Protein AF-A0A2P2IDA5-F1 (afdb_monomer)

Nearest PDB structures (foldseek):
  2gcb-assembly1_A  TM=9.219E-01  e=1.042E-05  Lacticaseibacillus casei
  1fgs-assembly1_A  TM=9.564E-01  e=2.576E-05  Lacticaseibacillus casei
  2gca-assembly1_A  TM=9.283E-01  e=2.122E-05  Lacticaseibacillus casei
  2gc6-assembly1_A  TM=9.170E-01  e=2.415E-05  Lacticaseibacillus casei
  1jbw-assembly1_A  TM=8.707E-01  e=1.989E-05  Lacticaseibacillus casei

Sequence (107 aa):
MDINKTLEELYSLKSMGIKLGLDNIKEILKLMGNPQDSYKILHIAGTNGKGSTASIIEASIIEAGYKVGKYTSPHIERFNERIVINNKEISNESISYYYKKIRSLIR

Structure (mmCIF, N/CA/C/O backbone):
data_AF-A0A2P2IDA5-F1
#
_entry.id   AF-A0A2P2IDA5-F1
#
loop_
_atom_site.group_PDB
_atom_site.id
_atom_site.type_symbol
_atom_site.label_atom_id
_atom_site.label_alt_id
_atom_site.label_comp_id
_atom_site.label_asym_id
_atom_site.label_entity_id
_atom_site.label_seq_id
_atom_site.pdbx_PDB_ins_code
_atom_site.Cartn_x
_atom_site.Cartn_y
_atom_site.Cartn_z
_atom_site.occupancy
_atom_site.B_iso_or_equiv
_atom_site.auth_seq_id
_atom_site.auth_comp_id
_atom_site.auth_asym_id
_atom_site.auth_atom_id
_atom_site.pdbx_PDB_model_num
ATOM 1 N N . MET A 1 1 ? 12.783 -11.964 9.765 1.00 61.91 1 MET A N 1
ATOM 2 C CA . MET A 1 1 ? 13.130 -11.838 8.331 1.00 61.91 1 MET A CA 1
ATOM 3 C C . MET A 1 1 ? 13.599 -10.410 8.117 1.00 61.91 1 MET A C 1
ATOM 5 O O . MET A 1 1 ? 12.984 -9.527 8.696 1.00 61.91 1 MET A O 1
ATOM 9 N N . ASP A 1 2 ? 14.698 -10.188 7.398 1.00 85.94 2 ASP A N 1
ATOM 10 C CA . ASP A 1 2 ? 15.291 -8.849 7.308 1.00 85.94 2 ASP A CA 1
ATOM 11 C C . ASP A 1 2 ? 14.508 -7.951 6.335 1.00 85.94 2 ASP A C 1
ATOM 13 O O . ASP A 1 2 ? 14.495 -8.172 5.117 1.00 85.94 2 ASP A O 1
ATOM 17 N N . ILE A 1 3 ? 13.819 -6.954 6.895 1.00 93.38 3 ILE A N 1
ATOM 18 C CA . ILE A 1 3 ? 13.076 -5.948 6.135 1.00 93.38 3 ILE A CA 1
ATOM 19 C C . ILE A 1 3 ? 14.014 -5.077 5.299 1.00 93.38 3 ILE A C 1
ATOM 21 O O . ILE A 1 3 ? 13.641 -4.702 4.192 1.00 93.38 3 ILE A O 1
ATOM 25 N N . ASN A 1 4 ? 15.238 -4.815 5.765 1.00 94.56 4 ASN A N 1
ATOM 26 C CA . ASN A 1 4 ? 16.172 -3.935 5.067 1.00 94.56 4 ASN A CA 1
ATOM 27 C C . ASN A 1 4 ? 16.573 -4.539 3.724 1.00 94.56 4 ASN A C 1
ATOM 29 O O . ASN A 1 4 ? 16.429 -3.877 2.702 1.00 94.56 4 ASN A O 1
ATOM 33 N N . LYS A 1 5 ? 16.935 -5.829 3.705 1.00 94.50 5 LYS A N 1
ATOM 34 C CA . LYS A 1 5 ? 17.213 -6.560 2.460 1.00 94.50 5 LYS A CA 1
ATOM 35 C C . LYS A 1 5 ? 16.019 -6.543 1.498 1.00 94.50 5 LYS A C 1
ATOM 37 O O . LYS A 1 5 ? 16.180 -6.341 0.300 1.00 94.50 5 LYS A O 1
ATOM 42 N N . THR A 1 6 ? 14.808 -6.736 2.025 1.00 95.62 6 THR A N 1
ATOM 43 C CA . THR A 1 6 ? 13.577 -6.698 1.216 1.00 95.62 6 THR A CA 1
ATOM 44 C C . THR A 1 6 ? 13.370 -5.322 0.576 1.00 95.62 6 THR A C 1
ATOM 46 O O . THR A 1 6 ? 13.042 -5.228 -0.606 1.00 95.62 6 THR A O 1
ATOM 49 N N . LEU A 1 7 ? 13.551 -4.251 1.351 1.00 95.62 7 LEU A N 1
ATOM 50 C CA . LEU A 1 7 ? 13.383 -2.882 0.873 1.00 95.62 7 LEU A CA 1
ATOM 51 C C . LEU A 1 7 ? 14.491 -2.477 -0.105 1.00 95.62 7 LEU A C 1
ATOM 53 O O . LEU A 1 7 ? 14.192 -1.816 -1.095 1.00 95.62 7 LEU A O 1
ATOM 57 N N . GLU A 1 8 ? 15.733 -2.902 0.123 1.00 94.75 8 GLU A N 1
ATOM 58 C CA . GLU A 1 8 ? 16.857 -2.677 -0.790 1.00 94.75 8 GLU A CA 1
ATOM 59 C C . GLU A 1 8 ? 16.575 -3.271 -2.177 1.00 94.75 8 GLU A C 1
ATOM 61 O O . GLU A 1 8 ? 16.633 -2.559 -3.185 1.00 94.75 8 GLU A O 1
ATOM 66 N N . GLU A 1 9 ? 16.166 -4.543 -2.234 1.00 92.75 9 GLU A N 1
ATOM 67 C CA . GLU A 1 9 ? 15.776 -5.184 -3.491 1.00 92.75 9 GLU A CA 1
ATOM 68 C C . GLU A 1 9 ? 14.587 -4.463 -4.145 1.00 92.75 9 GLU A C 1
ATOM 70 O O . GLU A 1 9 ? 14.644 -4.141 -5.333 1.00 92.75 9 GLU A O 1
ATOM 75 N N . LEU A 1 10 ? 13.531 -4.151 -3.382 1.00 92.12 10 LEU A N 1
ATOM 76 C CA . LEU A 1 10 ? 12.353 -3.441 -3.893 1.00 92.12 10 LEU A CA 1
ATOM 77 C C . LEU A 1 10 ? 12.726 -2.086 -4.511 1.00 92.12 10 LEU A C 1
ATOM 79 O O . LEU A 1 10 ? 12.236 -1.742 -5.588 1.00 92.12 10 LEU A O 1
ATOM 83 N N . TYR A 1 11 ? 13.584 -1.311 -3.847 1.00 92.00 11 TYR A N 1
ATOM 84 C CA . TYR A 1 11 ? 14.004 0.000 -4.334 1.00 92.00 11 TYR A CA 1
ATOM 85 C C . TYR A 1 11 ? 14.928 -0.090 -5.550 1.00 92.00 11 TYR A C 1
ATOM 87 O O . TYR A 1 11 ? 14.840 0.775 -6.427 1.00 92.00 11 TYR A O 1
ATOM 95 N N . SER A 1 12 ? 15.732 -1.152 -5.670 1.00 90.88 12 SER A N 1
ATOM 96 C CA . SER A 1 12 ? 16.580 -1.381 -6.847 1.00 90.88 12 SER A CA 1
ATOM 97 C C . SER A 1 12 ? 15.774 -1.496 -8.152 1.00 90.88 12 SER A C 1
ATOM 99 O O . SER A 1 12 ? 16.236 -1.047 -9.204 1.00 90.88 12 SER A O 1
ATOM 101 N N . LEU A 1 13 ? 14.524 -1.982 -8.089 1.00 86.75 13 LEU A N 1
ATOM 102 C CA . LEU A 1 13 ? 13.641 -2.144 -9.256 1.00 86.75 13 LEU A CA 1
ATOM 103 C C . LEU A 1 13 ? 13.255 -0.813 -9.917 1.00 86.75 13 LEU A C 1
ATOM 105 O O . LEU A 1 13 ? 12.898 -0.786 -11.094 1.00 86.75 13 LEU A O 1
ATOM 109 N N . LYS A 1 14 ? 13.348 0.310 -9.192 1.00 78.62 14 LYS A N 1
ATOM 110 C CA . LYS A 1 14 ? 13.042 1.647 -9.728 1.00 78.62 14 LYS A CA 1
ATOM 111 C C . LYS A 1 14 ? 14.040 2.093 -10.809 1.00 78.62 14 LYS A C 1
ATOM 113 O O . LYS A 1 14 ? 13.724 2.979 -11.599 1.00 78.62 14 LYS A O 1
ATOM 118 N N . SER A 1 15 ? 15.227 1.486 -10.859 1.00 64.69 15 SER A N 1
ATOM 119 C CA . SER A 1 15 ? 16.309 1.861 -11.782 1.00 64.69 15 SER A CA 1
ATOM 120 C C . SER A 1 15 ? 16.034 1.537 -13.260 1.00 64.69 15 SER A C 1
ATOM 122 O O . SER A 1 15 ? 16.714 2.073 -14.129 1.00 64.69 15 SER A O 1
ATOM 124 N N . MET A 1 16 ? 15.011 0.732 -13.573 1.00 66.06 16 MET A N 1
ATOM 125 C CA . MET A 1 16 ? 14.726 0.253 -14.938 1.00 66.06 16 MET A CA 1
ATOM 126 C C . MET A 1 16 ? 13.961 1.250 -15.840 1.00 66.06 16 MET A C 1
ATOM 128 O O . MET A 1 16 ? 13.590 0.903 -16.960 1.00 66.06 16 MET A O 1
ATOM 132 N N . GLY A 1 17 ? 13.734 2.488 -15.384 1.00 69.00 17 GLY A N 1
ATOM 133 C CA . GLY A 1 17 ? 13.000 3.519 -16.131 1.00 69.00 17 GLY A CA 1
ATOM 134 C C . GLY A 1 17 ? 11.470 3.383 -16.057 1.00 69.00 17 GLY A C 1
ATOM 135 O O . GLY A 1 17 ? 10.927 2.376 -15.602 1.00 69.00 17 GLY A O 1
ATOM 136 N N . ILE A 1 18 ? 10.745 4.431 -16.471 1.00 73.31 18 ILE A N 1
ATOM 137 C CA . ILE A 1 18 ? 9.272 4.443 -16.450 1.00 73.31 18 ILE A CA 1
ATOM 138 C C . ILE A 1 18 ? 8.748 3.798 -17.735 1.00 73.31 18 ILE A C 1
ATOM 140 O O . ILE A 1 18 ? 8.750 4.418 -18.797 1.00 73.31 18 ILE A O 1
ATOM 144 N N . LYS A 1 19 ? 8.242 2.567 -17.630 1.00 78.44 19 LYS A N 1
ATOM 145 C CA . LYS A 1 19 ? 7.401 1.968 -18.672 1.00 78.44 19 LYS A CA 1
ATOM 146 C C . LYS A 1 19 ? 5.981 2.514 -18.521 1.00 78.44 19 LYS A C 1
ATOM 148 O O . LYS A 1 19 ? 5.329 2.268 -17.509 1.00 78.44 19 LYS A O 1
ATOM 153 N N . LEU A 1 20 ? 5.515 3.270 -19.513 1.00 85.44 20 LEU A N 1
ATOM 154 C CA . LEU A 1 20 ? 4.134 3.751 -19.556 1.00 85.44 20 LEU A CA 1
ATOM 155 C C . LEU A 1 20 ? 3.161 2.583 -19.783 1.00 85.44 20 LEU A C 1
ATOM 157 O O . LEU A 1 20 ? 3.507 1.591 -20.421 1.00 85.44 20 LEU A O 1
ATOM 161 N N . GLY A 1 21 ? 1.934 2.728 -19.279 1.00 90.75 21 GLY A N 1
ATOM 162 C CA . GLY A 1 21 ? 0.879 1.719 -19.389 1.00 90.75 21 GLY A CA 1
ATOM 163 C C . GLY A 1 21 ? 0.607 0.971 -18.082 1.00 90.75 21 GLY A C 1
ATOM 164 O O . GLY A 1 21 ? 1.269 1.173 -17.067 1.00 90.75 21 GLY A O 1
ATOM 165 N N . LEU A 1 22 ? -0.420 0.119 -18.106 1.00 94.44 22 LEU A N 1
ATOM 166 C CA . LEU A 1 22 ? -0.897 -0.634 -16.937 1.00 94.44 22 LEU A CA 1
ATOM 167 C C . LEU A 1 22 ? -0.728 -2.151 -17.095 1.00 94.44 22 LEU A C 1
ATOM 169 O O . LEU A 1 22 ? -1.200 -2.905 -16.250 1.00 94.44 22 LEU A O 1
ATOM 173 N N . ASP A 1 23 ? -0.077 -2.615 -18.161 1.00 92.69 23 ASP A N 1
ATOM 174 C CA . ASP A 1 23 ? -0.051 -4.040 -18.512 1.00 92.69 23 ASP A CA 1
ATOM 175 C C . ASP A 1 23 ? 0.655 -4.880 -17.446 1.00 92.69 23 ASP A C 1
ATOM 177 O O . ASP A 1 23 ? 0.096 -5.868 -16.977 1.00 92.69 23 ASP A O 1
ATOM 181 N N . ASN A 1 24 ? 1.816 -4.416 -16.967 1.00 90.00 24 ASN A N 1
ATOM 182 C CA . ASN A 1 24 ? 2.578 -5.108 -15.926 1.00 90.00 24 ASN A CA 1
ATOM 183 C C . ASN A 1 24 ? 1.746 -5.295 -14.642 1.00 90.00 24 ASN A C 1
ATOM 185 O O . ASN A 1 24 ? 1.714 -6.381 -14.070 1.00 90.00 24 ASN A O 1
ATOM 189 N N . ILE A 1 25 ? 1.054 -4.243 -14.178 1.00 92.81 25 ILE A N 1
ATOM 190 C CA . ILE A 1 25 ? 0.255 -4.344 -12.949 1.00 92.81 25 ILE A CA 1
ATOM 191 C C . ILE A 1 25 ? -1.007 -5.185 -13.171 1.00 92.81 25 ILE A C 1
ATOM 193 O O . ILE A 1 25 ? -1.366 -5.966 -12.296 1.00 92.81 25 ILE A O 1
ATOM 197 N N . LYS A 1 26 ? -1.646 -5.099 -14.346 1.00 95.38 26 LYS A N 1
ATOM 198 C CA . LYS A 1 26 ? -2.799 -5.945 -14.694 1.00 95.38 26 LYS A CA 1
ATOM 199 C C . LYS A 1 26 ? -2.433 -7.429 -14.706 1.00 95.38 26 LYS A C 1
ATOM 201 O O . LYS A 1 26 ? -3.209 -8.242 -14.212 1.00 95.38 26 LYS A O 1
ATOM 206 N N . GLU A 1 27 ? -1.263 -7.782 -15.232 1.00 94.44 27 GLU A N 1
ATOM 207 C CA . GLU A 1 27 ? -0.773 -9.162 -15.238 1.00 94.44 27 GLU A CA 1
ATOM 208 C C . GLU A 1 27 ? -0.532 -9.682 -13.816 1.00 94.44 27 GLU A C 1
ATOM 210 O O . GLU A 1 27 ? -1.050 -10.738 -13.451 1.00 94.44 27 GLU A O 1
ATOM 215 N N . ILE A 1 28 ? 0.158 -8.902 -12.976 1.00 94.31 28 ILE A N 1
ATOM 216 C CA . ILE A 1 28 ? 0.401 -9.258 -11.570 1.00 94.31 28 ILE A CA 1
ATOM 217 C C . ILE A 1 28 ? -0.922 -9.440 -10.814 1.00 94.31 28 ILE A C 1
ATOM 219 O O . ILE A 1 28 ? -1.103 -10.442 -10.122 1.00 94.31 28 ILE A O 1
ATOM 223 N N . LEU A 1 29 ? -1.870 -8.509 -10.960 1.00 95.56 29 LEU A N 1
ATOM 224 C CA . LEU A 1 29 ? -3.172 -8.596 -10.291 1.00 95.56 29 LEU A CA 1
ATOM 225 C C . LEU A 1 29 ? -3.962 -9.826 -10.745 1.00 95.56 29 LEU A C 1
ATOM 227 O O . LEU A 1 29 ? -4.540 -10.515 -9.903 1.00 95.56 29 LEU A O 1
ATOM 231 N N . LYS A 1 30 ? -3.918 -10.166 -12.039 1.00 96.00 30 LYS A N 1
ATOM 232 C CA . LYS A 1 30 ? -4.544 -11.383 -12.570 1.00 96.00 30 LYS A CA 1
ATOM 233 C C . LYS A 1 30 ? -3.957 -12.645 -11.932 1.00 96.00 30 LYS A C 1
ATOM 235 O O . LYS A 1 30 ? -4.720 -13.517 -11.524 1.00 96.00 30 LYS A O 1
ATOM 240 N N . LEU A 1 31 ? -2.631 -12.728 -11.791 1.00 94.94 31 LEU A N 1
ATOM 241 C CA . LEU A 1 31 ? -1.958 -13.845 -11.106 1.00 94.94 31 LEU A CA 1
ATOM 242 C C . LEU A 1 31 ? -2.325 -13.934 -9.618 1.00 94.94 31 LEU A C 1
ATOM 244 O O . LEU A 1 31 ? -2.311 -15.016 -9.037 1.00 94.94 31 LEU A O 1
ATOM 248 N N . MET A 1 32 ? -2.688 -12.807 -9.00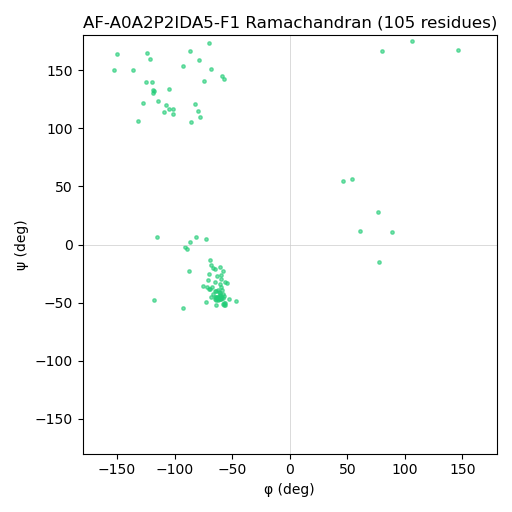3 1.00 94.31 32 MET A N 1
ATOM 249 C CA . MET A 1 32 ? -3.150 -12.737 -7.616 1.00 94.31 32 MET A CA 1
ATOM 250 C C . MET A 1 32 ? -4.658 -12.985 -7.448 1.00 94.31 32 MET A C 1
ATOM 252 O O . MET A 1 32 ? -5.153 -12.903 -6.324 1.00 94.31 32 MET A O 1
ATOM 256 N N . GLY A 1 33 ? -5.389 -13.284 -8.526 1.00 95.75 33 GLY A N 1
ATOM 257 C CA . GLY A 1 33 ? -6.837 -13.496 -8.476 1.00 95.75 33 GLY A CA 1
ATOM 258 C C . GLY A 1 33 ? -7.650 -12.205 -8.362 1.00 95.75 33 GLY A C 1
ATOM 259 O O . GLY A 1 33 ? -8.744 -12.229 -7.812 1.00 95.75 33 GLY A O 1
ATOM 260 N N . ASN A 1 34 ? -7.124 -11.087 -8.872 1.00 97.00 34 ASN A N 1
ATOM 261 C CA . ASN A 1 34 ? -7.777 -9.775 -8.904 1.00 97.00 34 ASN A CA 1
ATOM 262 C C . ASN A 1 34 ? -8.262 -9.273 -7.526 1.00 97.00 34 ASN A C 1
ATOM 264 O O . ASN A 1 34 ? -9.440 -8.948 -7.357 1.00 97.00 34 ASN A O 1
ATOM 268 N N . PRO A 1 35 ? -7.371 -9.163 -6.519 1.00 95.75 35 PRO A N 1
ATOM 269 C CA . PRO A 1 35 ? -7.764 -8.765 -5.166 1.00 95.75 35 PRO A CA 1
ATOM 270 C C . PRO A 1 35 ? -8.422 -7.380 -5.109 1.00 95.75 35 PRO A C 1
ATOM 272 O O . PRO A 1 35 ? -9.249 -7.142 -4.232 1.00 95.75 35 PRO A O 1
ATOM 275 N N . GLN A 1 36 ? -8.113 -6.486 -6.052 1.00 96.00 36 GLN A N 1
ATOM 276 C CA . GLN A 1 36 ? -8.711 -5.154 -6.143 1.00 96.00 36 GLN A CA 1
ATOM 277 C C . GLN A 1 36 ? -10.237 -5.168 -6.346 1.00 96.00 36 GLN A C 1
ATOM 279 O O . GLN A 1 36 ? -10.885 -4.172 -6.037 1.00 96.00 36 GLN A O 1
ATOM 284 N N . ASP A 1 37 ? -10.811 -6.283 -6.810 1.00 97.25 37 ASP A N 1
ATOM 285 C CA . ASP A 1 37 ? -12.252 -6.420 -7.063 1.00 97.25 37 ASP A CA 1
ATOM 286 C C . ASP A 1 37 ? -13.025 -6.913 -5.819 1.00 97.25 37 ASP A C 1
ATOM 288 O O . ASP A 1 37 ? -14.252 -7.004 -5.832 1.00 97.25 37 ASP A O 1
ATOM 292 N N . SER A 1 38 ? -12.322 -7.231 -4.723 1.00 96.88 38 SER A N 1
ATOM 293 C CA . SER A 1 38 ? -12.906 -7.854 -3.522 1.00 96.88 38 SER A CA 1
ATOM 294 C C . SER A 1 38 ? -13.392 -6.867 -2.451 1.00 96.88 38 SER A C 1
ATOM 296 O O . SER A 1 38 ? -13.941 -7.280 -1.430 1.00 96.88 38 SER A O 1
ATOM 298 N N . TYR A 1 39 ? -13.214 -5.560 -2.662 1.00 95.56 39 TYR A N 1
ATOM 299 C CA . TYR A 1 39 ? -13.623 -4.513 -1.722 1.00 95.56 39 TYR A CA 1
ATOM 300 C C . TYR A 1 39 ? -13.979 -3.203 -2.437 1.00 95.56 39 TYR A C 1
ATOM 302 O O . TYR A 1 39 ? -13.684 -3.000 -3.612 1.00 95.56 39 TYR A O 1
ATOM 310 N N . LYS A 1 40 ? -14.668 -2.300 -1.727 1.00 97.00 40 LYS A N 1
ATOM 311 C CA . LYS A 1 40 ? -15.003 -0.965 -2.243 1.00 97.00 40 LYS A CA 1
ATOM 312 C C . LYS A 1 40 ? -13.757 -0.074 -2.238 1.00 97.00 40 LYS A C 1
ATOM 314 O O . LYS A 1 40 ? -12.972 -0.119 -1.295 1.00 97.00 40 LYS A O 1
ATOM 319 N N . ILE A 1 41 ? -13.600 0.742 -3.280 1.00 97.38 41 ILE A N 1
ATOM 320 C CA . ILE A 1 41 ? -12.434 1.611 -3.481 1.00 97.38 41 ILE A CA 1
ATOM 321 C C . ILE A 1 41 ? -12.871 3.072 -3.517 1.00 97.38 41 ILE A C 1
ATOM 323 O O . ILE A 1 41 ? -13.752 3.437 -4.293 1.00 97.38 41 ILE A O 1
ATOM 327 N N . LEU A 1 42 ? -12.198 3.913 -2.731 1.00 97.38 42 LEU A N 1
ATOM 328 C CA . LEU A 1 42 ? -12.195 5.363 -2.909 1.00 97.38 42 LEU A CA 1
ATOM 329 C C . LEU A 1 42 ? -10.846 5.757 -3.519 1.00 97.38 42 LEU A C 1
ATOM 331 O O . LEU A 1 42 ? -9.800 5.553 -2.905 1.00 97.38 42 LEU A O 1
ATOM 335 N N . HIS A 1 43 ? -10.863 6.307 -4.734 1.00 97.50 43 HIS A N 1
ATOM 336 C CA . HIS A 1 43 ? -9.652 6.723 -5.441 1.00 97.50 43 HIS A CA 1
ATOM 337 C C . HIS A 1 43 ? -9.480 8.243 -5.343 1.00 97.50 43 HIS A C 1
ATOM 339 O O . HIS A 1 43 ? -10.308 9.001 -5.842 1.00 97.50 43 HIS A O 1
ATOM 345 N N . ILE A 1 44 ? -8.400 8.684 -4.696 1.00 97.19 44 ILE A N 1
ATOM 346 C CA . ILE A 1 44 ? -8.127 10.101 -4.430 1.00 97.19 44 ILE A CA 1
ATOM 347 C C . ILE A 1 44 ? -6.957 10.567 -5.303 1.00 97.19 44 ILE A C 1
ATOM 349 O O . ILE A 1 44 ? -5.817 10.140 -5.114 1.00 97.19 44 ILE A O 1
ATOM 353 N N . ALA A 1 45 ? -7.237 11.479 -6.236 1.00 96.19 45 ALA A N 1
ATOM 354 C CA . ALA A 1 45 ? -6.260 12.098 -7.131 1.00 96.19 45 ALA A CA 1
ATOM 355 C C . ALA A 1 45 ? -6.250 13.630 -6.971 1.00 96.19 45 ALA A C 1
ATOM 357 O O . ALA A 1 45 ? -7.200 14.217 -6.462 1.00 96.19 45 ALA A O 1
ATOM 358 N N . GLY A 1 46 ? -5.161 14.280 -7.391 1.00 95.25 46 GLY A N 1
ATOM 359 C CA . GLY A 1 46 ? -4.996 15.737 -7.317 1.00 95.25 46 GLY A CA 1
ATOM 360 C C . GLY A 1 46 ? -3.552 16.159 -7.053 1.00 95.25 46 GLY A C 1
ATOM 361 O O . GLY A 1 46 ? -2.712 15.338 -6.686 1.00 95.25 46 GLY A O 1
ATOM 362 N N . THR A 1 47 ? -3.234 17.440 -7.216 1.00 93.75 47 THR A N 1
ATOM 363 C CA . THR A 1 47 ? -1.868 17.949 -6.993 1.00 93.75 47 THR A CA 1
ATOM 364 C C . THR A 1 47 ? -1.535 17.996 -5.502 1.00 93.75 47 THR A C 1
ATOM 366 O O . THR A 1 47 ? -0.557 17.389 -5.069 1.00 93.75 47 THR A O 1
ATOM 369 N N . ASN A 1 48 ? -2.426 18.576 -4.693 1.00 95.31 48 ASN A N 1
ATOM 370 C CA . ASN A 1 48 ? -2.246 18.785 -3.253 1.00 95.31 48 ASN A CA 1
ATOM 371 C C . ASN A 1 48 ? -3.392 18.159 -2.445 1.00 95.31 48 ASN A C 1
ATOM 373 O O . ASN A 1 48 ? -4.416 17.776 -3.000 1.00 95.31 48 ASN A O 1
ATOM 377 N N . GLY A 1 49 ? -3.206 18.009 -1.132 1.00 95.81 49 GLY A N 1
ATOM 378 C CA . GLY A 1 49 ? -4.276 17.623 -0.201 1.00 95.81 49 GLY A CA 1
ATOM 379 C C . GLY A 1 49 ? -4.667 16.140 -0.169 1.00 95.81 49 GLY A C 1
ATOM 380 O O . GLY A 1 49 ? -5.268 15.721 0.809 1.00 95.81 49 GLY A O 1
ATOM 381 N N . LYS A 1 50 ? -4.268 15.317 -1.151 1.00 97.31 50 LYS A N 1
ATOM 382 C CA . LYS A 1 50 ? -4.628 13.882 -1.239 1.00 97.31 50 LYS A CA 1
ATOM 383 C C . LYS A 1 50 ? -4.453 13.104 0.071 1.00 97.31 50 LYS A C 1
ATOM 385 O O . LYS A 1 50 ? -5.358 12.387 0.477 1.00 97.31 50 L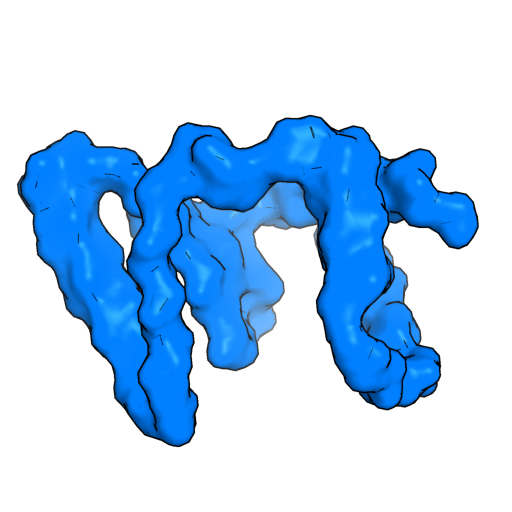YS A O 1
ATOM 390 N N . GLY A 1 51 ? -3.291 13.246 0.718 1.00 94.62 51 GLY A N 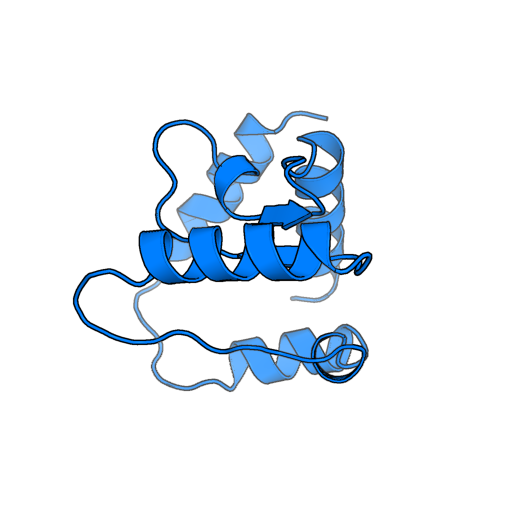1
ATOM 391 C CA . GLY A 1 51 ? -2.987 12.550 1.972 1.00 94.62 51 GLY A CA 1
ATOM 392 C C . GLY A 1 51 ? -3.890 13.005 3.118 1.00 94.62 51 GLY A C 1
ATOM 393 O O . GLY A 1 51 ? -4.460 12.171 3.814 1.00 94.62 51 GLY A O 1
ATOM 394 N N . SER A 1 52 ? -4.090 14.317 3.264 1.00 96.25 52 SER A N 1
ATOM 395 C CA . SER A 1 52 ? -4.992 14.888 4.270 1.00 96.25 52 SER A CA 1
ATOM 396 C C . SER A 1 52 ? -6.441 14.459 4.034 1.00 96.25 52 SER A C 1
ATOM 398 O O . SER A 1 52 ? -7.103 14.008 4.962 1.00 96.25 52 SER A O 1
ATOM 400 N N . THR A 1 53 ? -6.915 14.519 2.787 1.00 97.62 53 THR A N 1
ATOM 401 C CA . THR A 1 53 ? -8.249 14.044 2.398 1.00 97.62 53 THR A CA 1
ATOM 402 C C . THR A 1 53 ? -8.419 12.555 2.695 1.00 97.62 53 THR A C 1
ATOM 404 O O . THR A 1 53 ? -9.423 12.173 3.287 1.00 97.62 53 THR A O 1
ATOM 407 N N . ALA A 1 54 ? -7.433 11.719 2.353 1.00 97.38 54 ALA A N 1
ATOM 408 C CA . ALA A 1 54 ? -7.468 10.286 2.638 1.00 97.38 54 ALA A CA 1
ATOM 409 C C . ALA A 1 54 ? -7.556 9.996 4.143 1.00 97.38 54 ALA A C 1
ATOM 411 O O . ALA A 1 54 ? -8.337 9.141 4.545 1.00 97.38 54 ALA A O 1
ATOM 412 N N . SER A 1 55 ? -6.802 10.723 4.973 1.00 95.94 55 SER A N 1
ATOM 413 C CA . SER A 1 55 ? -6.827 10.551 6.431 1.00 95.94 55 SER A CA 1
ATOM 414 C C . SER A 1 55 ? -8.144 11.012 7.064 1.00 95.94 55 SER A C 1
ATOM 416 O O . SER A 1 55 ? -8.643 10.341 7.961 1.00 95.94 55 SER A O 1
ATOM 418 N N . ILE A 1 56 ? -8.739 12.113 6.587 1.00 97.19 56 ILE A N 1
ATOM 419 C CA . ILE A 1 56 ? -10.062 12.566 7.057 1.00 97.19 56 ILE A CA 1
ATOM 420 C C . ILE A 1 56 ? -11.126 11.513 6.728 1.00 97.19 56 ILE A C 1
ATOM 422 O O . ILE A 1 56 ? -11.894 11.116 7.600 1.00 97.19 56 ILE A O 1
ATOM 426 N N . ILE A 1 57 ? -11.136 11.025 5.484 1.00 97.31 57 ILE A N 1
ATOM 427 C CA . ILE A 1 57 ? -12.077 9.995 5.030 1.00 97.31 57 ILE A CA 1
ATOM 428 C C . ILE A 1 57 ? -11.891 8.693 5.818 1.00 97.31 57 ILE A C 1
ATOM 430 O O . ILE A 1 57 ? -12.875 8.110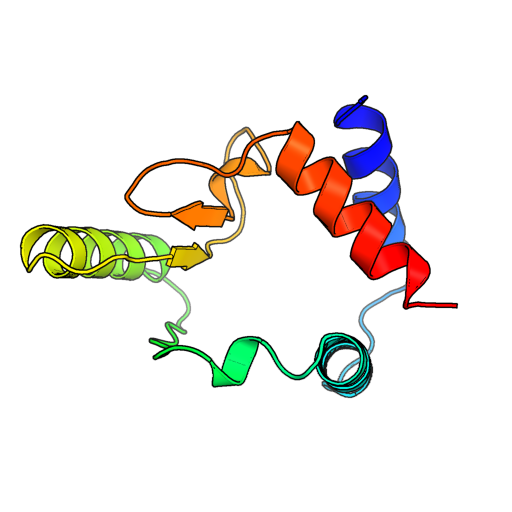 6.265 1.00 97.31 57 ILE A O 1
ATOM 434 N N . GLU A 1 58 ? -10.647 8.243 6.007 1.00 97.62 58 GLU A N 1
ATOM 435 C CA . GLU A 1 58 ? -10.337 7.050 6.801 1.00 97.62 58 GLU A CA 1
ATOM 436 C C . GLU A 1 58 ? -10.901 7.171 8.219 1.00 97.62 58 GLU A C 1
ATOM 438 O O . GLU A 1 58 ? -11.621 6.275 8.652 1.00 97.62 58 GLU A O 1
ATOM 443 N N . ALA A 1 59 ? -10.641 8.286 8.909 1.00 97.31 59 ALA A N 1
ATOM 444 C CA . ALA A 1 59 ? -11.134 8.509 10.264 1.00 97.31 59 ALA A CA 1
ATOM 445 C C . ALA A 1 59 ? -12.669 8.469 10.335 1.00 97.31 59 ALA A C 1
ATOM 447 O O . ALA A 1 59 ? -13.222 7.779 11.187 1.00 97.31 59 ALA A O 1
ATOM 448 N N . SER A 1 60 ? -13.363 9.140 9.409 1.00 97.75 60 SER A N 1
ATOM 449 C CA . SER A 1 60 ? -14.832 9.140 9.372 1.00 97.75 60 SER A CA 1
ATOM 450 C C . SER A 1 60 ? -15.424 7.753 9.110 1.00 97.75 60 SER A C 1
ATOM 452 O O . SER A 1 60 ? -16.430 7.389 9.711 1.00 97.75 60 SER A O 1
ATOM 454 N N . ILE A 1 61 ? -14.819 6.967 8.215 1.00 97.50 61 ILE A N 1
ATOM 455 C CA . ILE A 1 61 ? -15.326 5.633 7.870 1.00 97.50 61 ILE A CA 1
ATOM 456 C C . ILE A 1 61 ? -15.020 4.619 8.986 1.00 97.50 61 ILE A C 1
ATOM 458 O O . ILE A 1 61 ? -15.854 3.755 9.264 1.00 97.50 61 ILE A O 1
ATOM 462 N N . ILE A 1 62 ? -13.865 4.736 9.654 1.00 97.81 62 ILE A N 1
ATOM 463 C CA . ILE A 1 62 ? -13.552 3.942 10.852 1.00 97.81 62 ILE A CA 1
ATOM 464 C C . ILE A 1 62 ? -14.563 4.241 11.965 1.00 97.81 62 ILE A C 1
ATOM 466 O O . ILE A 1 62 ? -15.108 3.301 12.539 1.00 97.81 62 ILE A O 1
ATOM 470 N N . GLU A 1 63 ? -14.853 5.519 12.232 1.00 97.94 63 GLU A N 1
ATOM 471 C CA . GLU A 1 63 ? -15.840 5.934 13.244 1.00 97.94 63 GLU A CA 1
ATOM 472 C C . GLU A 1 63 ? -17.244 5.397 12.926 1.00 97.94 63 GLU A C 1
ATOM 474 O O . GLU A 1 63 ? -17.985 4.990 13.815 1.00 97.94 63 GLU A O 1
ATOM 479 N N . ALA A 1 64 ? -17.590 5.292 11.641 1.00 97.69 64 ALA A N 1
ATOM 480 C CA . ALA A 1 64 ? -18.831 4.667 11.188 1.00 97.69 64 ALA A CA 1
ATOM 481 C C . ALA A 1 64 ? -18.854 3.123 11.323 1.00 97.69 64 ALA A C 1
ATOM 483 O O . ALA A 1 64 ? -19.814 2.488 10.885 1.00 97.69 64 ALA A O 1
ATOM 484 N N . GLY A 1 65 ? -17.823 2.504 11.910 1.00 97.81 65 GLY A N 1
ATOM 485 C CA . GLY A 1 65 ? -17.774 1.074 12.233 1.00 97.81 65 GLY A CA 1
ATOM 486 C C . GLY A 1 65 ? -17.226 0.168 11.127 1.00 97.81 65 GLY A C 1
ATOM 487 O O . GLY A 1 65 ? -17.323 -1.056 11.232 1.00 97.81 65 GLY A O 1
ATOM 488 N N . TYR A 1 66 ? -16.643 0.726 10.063 1.00 97.88 66 TYR A N 1
ATOM 489 C CA . TYR A 1 66 ? -16.100 -0.066 8.958 1.00 97.88 66 TYR A CA 1
ATOM 490 C C . TYR A 1 66 ? -14.613 -0.381 9.140 1.00 97.88 66 TYR A C 1
ATOM 492 O O . TYR A 1 66 ? -13.841 0.373 9.730 1.00 97.88 66 TYR A O 1
ATOM 500 N N . LYS A 1 67 ? -14.181 -1.495 8.541 1.00 97.44 67 LYS A N 1
ATOM 501 C CA . LYS A 1 67 ? -12.760 -1.802 8.369 1.00 97.44 67 LYS A CA 1
ATOM 502 C C . LYS A 1 67 ? -12.224 -1.067 7.143 1.00 97.44 67 LYS A C 1
ATOM 504 O O . LYS A 1 67 ? -12.693 -1.308 6.032 1.00 97.44 67 LYS A O 1
ATOM 509 N N . VAL A 1 68 ? -11.219 -0.222 7.338 1.00 98.06 68 VAL A N 1
ATOM 510 C CA . VAL A 1 68 ? -10.647 0.631 6.292 1.00 98.06 68 VAL A CA 1
ATOM 511 C C . VAL A 1 68 ? -9.185 0.287 6.077 1.00 98.06 68 VAL A C 1
ATOM 513 O O . VAL A 1 68 ? -8.421 0.163 7.032 1.00 98.06 68 VAL A O 1
ATOM 516 N N . GLY A 1 69 ? -8.803 0.134 4.810 1.00 97.88 69 GLY A N 1
ATOM 517 C CA . GLY A 1 69 ? -7.412 0.143 4.379 1.00 97.88 69 GLY A CA 1
ATOM 518 C C . GLY A 1 69 ? -7.087 1.468 3.694 1.00 97.88 69 GLY A C 1
ATOM 519 O O . GLY A 1 69 ? -7.846 1.912 2.832 1.00 97.88 69 GLY A O 1
ATOM 520 N N . LYS A 1 70 ? -5.957 2.079 4.044 1.00 97.81 70 LYS A N 1
ATOM 521 C CA . LYS A 1 70 ? -5.437 3.295 3.417 1.00 97.81 70 LYS A CA 1
ATOM 522 C C . LYS A 1 70 ? -4.086 3.011 2.770 1.00 97.81 70 LYS A C 1
ATOM 524 O O . LYS A 1 70 ? -3.194 2.438 3.397 1.00 97.81 70 LYS A O 1
ATOM 529 N N . TYR A 1 71 ? -3.944 3.448 1.518 1.00 98.06 71 TYR A N 1
ATOM 530 C CA . TYR A 1 71 ? -2.665 3.490 0.816 1.00 98.06 71 TYR A CA 1
ATOM 531 C C . TYR A 1 71 ? -2.263 4.935 0.516 1.00 98.06 71 TYR A C 1
ATOM 533 O O . TYR A 1 71 ? -3.011 5.666 -0.134 1.00 98.06 71 TYR A O 1
ATOM 541 N N . THR A 1 72 ? -1.077 5.344 0.968 1.00 96.62 72 THR A N 1
ATOM 542 C CA . THR A 1 72 ? -0.539 6.701 0.766 1.00 96.62 72 THR A CA 1
ATOM 543 C C . THR A 1 72 ? 0.932 6.673 0.363 1.00 96.62 72 THR A C 1
ATOM 545 O O . THR A 1 72 ? 1.682 5.770 0.724 1.00 96.62 72 THR A O 1
ATOM 548 N N . SER A 1 73 ? 1.370 7.674 -0.404 1.00 94.56 73 SER A N 1
ATOM 549 C CA . SER A 1 73 ? 2.776 7.824 -0.789 1.00 94.56 73 SER A CA 1
ATOM 550 C C . SER A 1 73 ? 3.147 9.291 -1.050 1.00 94.56 73 SER A C 1
ATOM 552 O O . SER A 1 73 ? 2.288 10.022 -1.553 1.00 94.56 73 SER A O 1
ATOM 554 N N . PRO A 1 74 ? 4.412 9.700 -0.822 1.00 95.25 74 PRO A N 1
ATOM 555 C CA . PRO A 1 74 ? 5.489 8.915 -0.198 1.00 95.25 74 PRO A CA 1
ATOM 556 C C . PRO A 1 74 ? 5.248 8.685 1.310 1.00 95.25 74 PRO A C 1
ATOM 558 O O . PRO A 1 74 ? 4.277 9.194 1.858 1.00 95.25 74 PRO A O 1
ATOM 561 N N . HIS A 1 75 ? 6.097 7.875 1.947 1.00 95.62 75 HIS A N 1
ATOM 562 C CA . HIS A 1 75 ? 6.215 7.834 3.415 1.00 95.62 75 HIS A CA 1
ATOM 563 C C . HIS A 1 75 ? 7.200 8.903 3.893 1.00 95.62 75 HIS A C 1
ATOM 565 O O . HIS A 1 75 ? 7.963 9.424 3.074 1.00 95.62 75 HIS A O 1
ATOM 571 N N . ILE A 1 76 ? 7.200 9.181 5.197 1.00 94.38 76 ILE A N 1
ATOM 572 C CA . ILE A 1 76 ? 8.132 10.111 5.838 1.00 94.38 76 ILE A CA 1
ATOM 573 C C . ILE A 1 76 ? 9.361 9.369 6.370 1.00 94.38 76 ILE A C 1
ATOM 575 O O . ILE A 1 76 ? 10.472 9.694 5.961 1.00 94.38 76 ILE A O 1
ATOM 579 N N . GLU A 1 77 ? 9.179 8.343 7.207 1.00 95.62 77 GLU A N 1
ATOM 580 C CA . GLU A 1 77 ? 10.291 7.611 7.835 1.00 95.62 77 GLU A CA 1
ATOM 581 C C . GLU A 1 77 ? 10.330 6.136 7.430 1.00 95.62 77 GLU A C 1
ATOM 583 O O . GLU A 1 77 ? 11.382 5.613 7.059 1.00 95.62 77 GLU A O 1
ATOM 588 N N . ARG A 1 78 ? 9.188 5.443 7.492 1.00 96.44 78 ARG A N 1
ATOM 589 C CA . ARG A 1 78 ? 9.098 3.990 7.295 1.00 96.44 78 ARG A CA 1
ATOM 590 C C . ARG A 1 78 ? 8.201 3.640 6.123 1.00 96.44 78 ARG A C 1
ATOM 592 O O . ARG A 1 78 ? 7.100 4.161 5.975 1.00 96.44 78 ARG A O 1
ATOM 599 N N . PHE A 1 79 ? 8.611 2.648 5.331 1.00 97.56 79 PHE A N 1
ATOM 600 C CA . PHE A 1 79 ? 7.786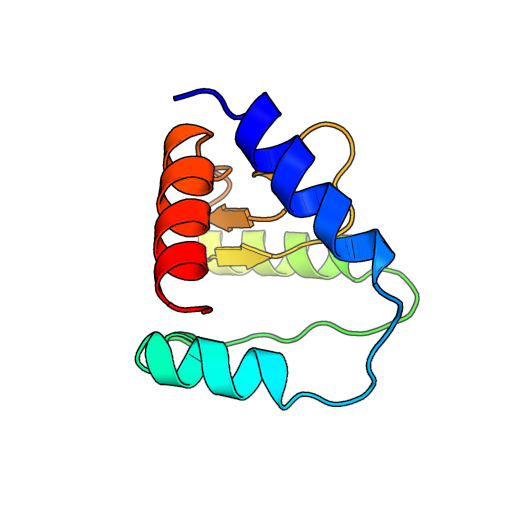 2.123 4.238 1.00 97.56 79 PHE A CA 1
ATOM 601 C C . PHE A 1 79 ? 6.388 1.685 4.707 1.00 97.56 79 PHE A C 1
ATOM 603 O O . PHE A 1 79 ? 5.416 1.829 3.968 1.00 97.56 79 PHE A O 1
ATOM 610 N N . ASN A 1 80 ? 6.292 1.192 5.940 1.00 98.00 80 ASN A N 1
ATOM 611 C CA . ASN A 1 80 ? 5.077 0.712 6.588 1.00 98.00 80 ASN A CA 1
ATOM 612 C C . ASN A 1 80 ? 3.955 1.762 6.620 1.00 98.00 80 ASN A C 1
ATOM 614 O O . ASN A 1 80 ? 2.792 1.401 6.451 1.00 98.00 80 ASN A O 1
ATOM 618 N N . GLU A 1 81 ? 4.296 3.053 6.718 1.00 97.88 81 GLU A N 1
ATOM 619 C CA . GLU A 1 81 ? 3.341 4.174 6.679 1.00 97.88 81 GLU A CA 1
ATOM 620 C C . GLU A 1 81 ? 2.507 4.197 5.389 1.00 97.88 81 GLU A C 1
ATOM 622 O O . GLU A 1 81 ? 1.421 4.774 5.346 1.00 97.88 81 GLU A O 1
ATOM 627 N N . ARG A 1 82 ? 3.003 3.575 4.310 1.00 97.94 82 ARG A N 1
ATOM 628 C CA . ARG A 1 82 ? 2.287 3.527 3.034 1.00 97.94 82 ARG A CA 1
ATOM 629 C C . ARG A 1 82 ? 1.045 2.647 3.080 1.00 97.94 82 ARG A C 1
ATOM 631 O O . ARG A 1 82 ? 0.181 2.849 2.237 1.00 97.94 82 ARG A O 1
ATOM 638 N N . ILE A 1 83 ? 0.973 1.650 3.965 1.00 98.38 83 ILE A N 1
ATOM 639 C CA . ILE A 1 83 ? -0.088 0.633 3.973 1.00 98.38 83 ILE A CA 1
ATOM 640 C C . ILE A 1 83 ? -0.617 0.496 5.400 1.00 98.38 83 ILE A C 1
ATOM 642 O O . ILE A 1 83 ? 0.034 -0.093 6.263 1.00 98.38 83 ILE A O 1
ATOM 646 N N . VAL A 1 84 ? -1.818 1.018 5.633 1.00 98.00 84 VAL A N 1
ATOM 647 C CA . VAL A 1 84 ? -2.442 1.095 6.958 1.00 98.00 84 VAL A CA 1
ATOM 648 C C . VAL A 1 84 ? -3.810 0.420 6.923 1.00 98.00 84 VAL A C 1
ATOM 650 O O . VAL A 1 84 ? -4.544 0.565 5.948 1.00 98.00 84 VAL A O 1
ATOM 653 N N . ILE A 1 85 ? -4.161 -0.328 7.971 1.00 97.81 85 ILE A N 1
ATOM 654 C CA . ILE A 1 85 ? -5.506 -0.882 8.173 1.00 97.81 85 ILE A CA 1
ATOM 655 C C . ILE A 1 85 ? -5.985 -0.481 9.565 1.00 97.81 85 ILE A C 1
ATOM 657 O O . ILE A 1 85 ? -5.340 -0.837 10.548 1.00 97.81 85 ILE A O 1
ATOM 661 N N . ASN A 1 86 ? -7.115 0.224 9.660 1.00 96.94 86 ASN A N 1
ATOM 662 C CA . ASN A 1 86 ? -7.663 0.748 10.919 1.00 96.94 86 ASN A CA 1
ATOM 663 C C . ASN A 1 86 ? -6.594 1.440 11.788 1.00 96.94 86 ASN A C 1
ATOM 665 O O . ASN A 1 86 ? -6.380 1.059 12.938 1.00 96.94 86 ASN A O 1
ATOM 669 N N . ASN A 1 87 ? -5.881 2.418 11.219 1.00 94.94 87 ASN A N 1
ATOM 670 C CA . ASN A 1 87 ? -4.789 3.154 11.876 1.00 94.94 87 ASN A CA 1
ATOM 671 C C . ASN A 1 87 ? -3.581 2.306 12.321 1.00 94.94 87 ASN A C 1
ATOM 673 O O . ASN A 1 87 ? -2.709 2.803 13.032 1.00 94.94 87 ASN A O 1
ATOM 677 N N . LYS A 1 88 ? -3.486 1.042 11.893 1.00 97.88 88 LYS A N 1
ATOM 678 C CA . LYS A 1 88 ? -2.332 0.180 12.153 1.00 97.88 88 LYS A CA 1
ATOM 679 C C . LYS A 1 88 ? -1.514 -0.026 10.883 1.00 97.88 88 LYS A C 1
ATOM 681 O O . LYS A 1 88 ? -2.013 -0.567 9.897 1.00 97.88 88 LYS A O 1
ATOM 686 N N . GLU A 1 89 ? -0.253 0.388 10.928 1.00 98.38 89 GLU A N 1
ATOM 687 C CA . GLU A 1 89 ? 0.723 0.128 9.868 1.00 98.38 89 GLU A CA 1
ATOM 688 C C . GLU A 1 89 ? 0.908 -1.382 9.640 1.00 98.38 89 GLU A C 1
ATOM 690 O O . GLU A 1 89 ? 0.871 -2.191 10.575 1.00 98.38 89 GLU A O 1
ATOM 695 N N . ILE A 1 90 ? 1.13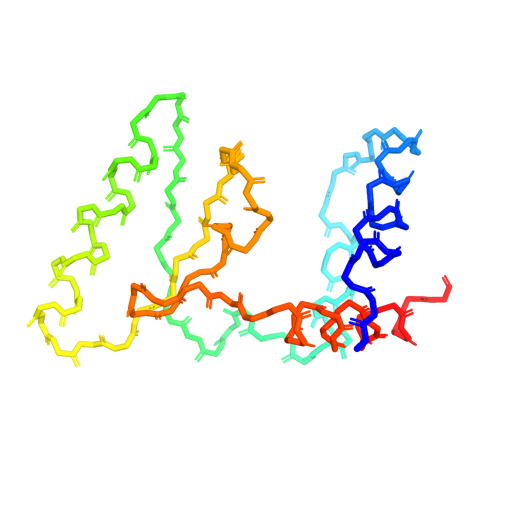9 -1.769 8.384 1.00 98.38 90 ILE A N 1
ATOM 696 C CA . ILE A 1 90 ? 1.565 -3.126 8.035 1.00 98.38 90 ILE A CA 1
ATOM 697 C C . ILE A 1 90 ? 2.869 -3.485 8.773 1.00 98.38 90 ILE A C 1
ATOM 699 O O . ILE A 1 90 ? 3.753 -2.646 8.931 1.00 98.38 90 ILE A O 1
ATOM 703 N N . SER A 1 91 ? 3.027 -4.735 9.221 1.00 98.00 91 SER A N 1
ATOM 704 C CA . SER A 1 91 ? 4.256 -5.161 9.908 1.00 98.00 91 SER A CA 1
ATOM 705 C C . SER A 1 91 ? 5.408 -5.438 8.933 1.00 98.00 91 SER A C 1
ATOM 707 O O . SER A 1 91 ? 5.187 -5.754 7.760 1.00 98.00 91 SER A O 1
ATOM 709 N N . ASN A 1 92 ? 6.646 -5.394 9.428 1.00 97.81 92 ASN A N 1
ATOM 710 C CA . ASN A 1 92 ? 7.843 -5.732 8.649 1.00 97.81 92 ASN A CA 1
ATOM 711 C C . ASN A 1 92 ? 7.795 -7.165 8.099 1.00 97.81 92 ASN A C 1
ATOM 713 O O . ASN A 1 92 ? 8.175 -7.415 6.953 1.00 97.81 92 ASN A O 1
ATOM 717 N N . GLU A 1 93 ? 7.283 -8.101 8.897 1.00 97.00 93 GLU A N 1
ATOM 718 C CA . GLU A 1 93 ? 7.086 -9.503 8.524 1.00 97.00 93 GLU A CA 1
ATOM 719 C C . GLU A 1 93 ? 6.049 -9.624 7.409 1.00 97.00 93 GLU A C 1
ATOM 721 O O . GLU A 1 93 ? 6.238 -10.394 6.470 1.00 97.00 93 GLU A O 1
ATOM 726 N N . SER A 1 94 ? 4.979 -8.830 7.483 1.00 97.38 94 SER A N 1
ATOM 727 C CA . SER A 1 94 ? 3.921 -8.816 6.475 1.00 97.38 94 SER A CA 1
ATOM 728 C C . SER A 1 94 ? 4.425 -8.245 5.150 1.00 97.38 94 SER A C 1
ATOM 730 O O . SER A 1 94 ? 4.203 -8.860 4.109 1.00 97.38 94 SER A O 1
ATOM 732 N N . ILE A 1 95 ? 5.164 -7.127 5.169 1.00 97.75 95 ILE A N 1
ATOM 733 C CA . ILE A 1 95 ? 5.809 -6.570 3.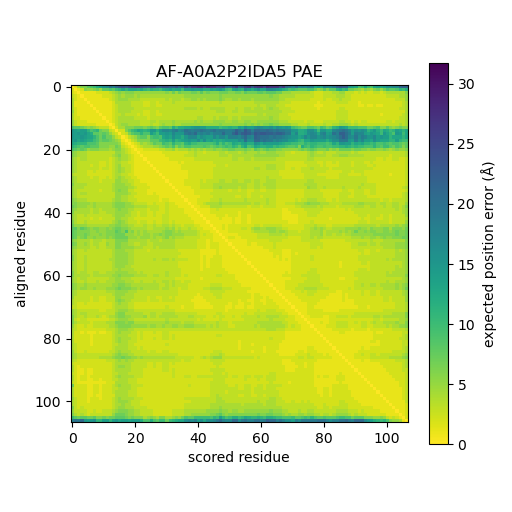964 1.00 97.75 95 ILE A CA 1
ATOM 734 C C . ILE A 1 95 ? 6.713 -7.624 3.321 1.00 97.75 95 ILE A C 1
ATOM 736 O O . ILE A 1 95 ? 6.575 -7.941 2.142 1.00 97.75 95 ILE A O 1
ATOM 740 N N . SER A 1 96 ? 7.599 -8.200 4.128 1.00 96.69 96 SER A N 1
ATOM 741 C CA . SER A 1 96 ? 8.526 -9.265 3.751 1.00 96.69 96 SER A CA 1
ATOM 742 C C . SER A 1 96 ? 7.827 -10.462 3.094 1.00 96.69 96 SER A C 1
ATOM 744 O O . SER A 1 96 ? 8.251 -10.953 2.043 1.00 96.69 96 SER A O 1
ATOM 746 N N . TYR A 1 97 ? 6.733 -10.923 3.698 1.00 95.88 97 TYR A N 1
ATOM 747 C CA . TYR A 1 97 ? 5.921 -12.023 3.192 1.00 95.88 97 TYR A CA 1
ATOM 748 C C . TYR A 1 97 ? 5.279 -11.685 1.841 1.00 95.88 97 TYR A C 1
ATOM 750 O O . TYR A 1 97 ? 5.437 -12.441 0.878 1.00 95.88 97 TYR A O 1
ATOM 758 N N . TYR A 1 98 ? 4.590 -10.544 1.740 1.00 95.44 98 TYR A N 1
ATOM 759 C CA . TYR A 1 98 ? 3.891 -10.160 0.513 1.00 95.44 98 TYR A CA 1
ATOM 760 C C . TYR A 1 98 ? 4.852 -9.847 -0.632 1.00 95.44 98 TYR A C 1
ATOM 762 O O . TYR A 1 98 ? 4.571 -10.238 -1.763 1.00 95.44 98 TYR A O 1
ATOM 770 N N . TYR A 1 99 ? 6.005 -9.235 -0.349 1.00 95.25 99 TYR A N 1
ATOM 771 C CA . TYR A 1 99 ? 7.055 -9.033 -1.345 1.00 95.25 99 TYR A CA 1
ATOM 772 C C . TYR A 1 99 ? 7.497 -10.364 -1.959 1.00 95.25 99 TYR A C 1
ATOM 774 O O . TYR A 1 99 ? 7.440 -10.521 -3.176 1.00 95.25 99 TYR A O 1
ATOM 782 N N . LYS A 1 100 ? 7.856 -11.358 -1.135 1.00 93.94 100 LYS A N 1
ATOM 783 C CA . LYS A 1 100 ? 8.259 -12.688 -1.624 1.00 93.94 100 LYS A CA 1
ATOM 784 C C . LYS A 1 100 ? 7.152 -13.383 -2.403 1.00 93.94 100 LYS A C 1
ATOM 786 O O . LYS A 1 100 ? 7.418 -13.958 -3.456 1.00 93.94 100 LYS A O 1
ATOM 791 N N . LYS A 1 101 ? 5.917 -13.315 -1.898 1.00 93.81 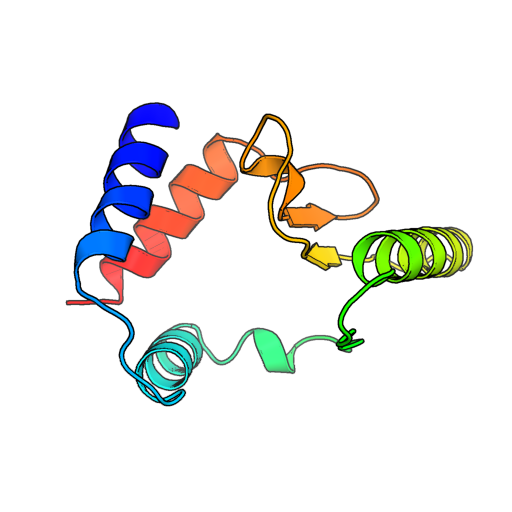101 LYS A N 1
ATOM 792 C CA . LYS A 1 101 ? 4.749 -13.888 -2.569 1.00 93.81 101 LYS A CA 1
ATOM 793 C C . LYS A 1 101 ? 4.598 -13.302 -3.972 1.00 93.81 101 LYS A C 1
ATOM 795 O O . LYS A 1 101 ? 4.524 -14.062 -4.927 1.00 93.81 101 LYS A O 1
ATOM 800 N N . ILE A 1 102 ? 4.636 -11.977 -4.111 1.00 94.00 102 ILE A N 1
ATOM 801 C CA . ILE A 1 102 ? 4.529 -11.306 -5.414 1.00 94.00 102 ILE A CA 1
ATOM 802 C C . ILE A 1 102 ? 5.746 -11.619 -6.290 1.00 94.00 102 ILE A C 1
ATOM 804 O O . ILE A 1 102 ? 5.583 -11.948 -7.460 1.00 94.00 102 ILE A O 1
ATOM 808 N N . ARG A 1 103 ? 6.960 -11.600 -5.729 1.00 91.94 103 ARG A N 1
ATOM 809 C CA . ARG A 1 103 ? 8.190 -11.918 -6.464 1.00 91.94 103 ARG A CA 1
ATOM 810 C C . ARG A 1 103 ? 8.173 -13.333 -7.040 1.00 91.94 103 ARG A C 1
ATOM 812 O O . ARG A 1 103 ? 8.642 -13.512 -8.148 1.00 91.94 103 ARG A O 1
ATOM 819 N N . SER A 1 104 ? 7.597 -14.314 -6.344 1.00 92.81 104 SER A N 1
ATOM 820 C CA . SER A 1 104 ? 7.467 -15.684 -6.871 1.00 92.81 104 SER A CA 1
ATOM 821 C C . SER A 1 104 ? 6.489 -15.826 -8.044 1.00 92.81 104 SER A C 1
ATOM 823 O O . SER A 1 104 ? 6.546 -16.822 -8.761 1.00 92.81 104 SER A O 1
ATOM 825 N N . LEU A 1 105 ? 5.597 -14.850 -8.244 1.00 90.38 105 LEU A N 1
ATOM 826 C CA . LEU A 1 105 ? 4.643 -14.834 -9.358 1.00 90.38 105 LEU A CA 1
ATOM 827 C C . LEU A 1 105 ? 5.227 -14.177 -10.613 1.00 90.38 105 LEU A C 1
ATOM 829 O O . LEU A 1 105 ? 4.751 -14.432 -11.716 1.00 90.38 105 LEU A O 1
ATOM 833 N N . ILE A 1 106 ? 6.245 -13.333 -10.444 1.00 85.19 106 ILE A N 1
ATOM 834 C CA . ILE A 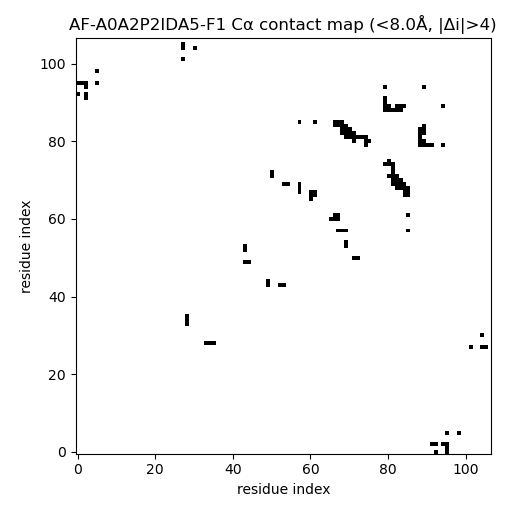1 106 ? 6.887 -12.576 -11.516 1.00 85.19 106 ILE A CA 1
ATOM 835 C C . ILE A 1 106 ? 8.191 -13.303 -11.856 1.00 85.19 106 ILE A C 1
ATOM 837 O O . ILE A 1 106 ? 9.088 -13.373 -11.019 1.00 85.19 106 ILE A O 1
ATOM 841 N N . ARG A 1 107 ? 8.259 -13.891 -13.053 1.00 63.25 107 ARG A N 1
ATOM 842 C CA . ARG A 1 107 ? 9.455 -14.588 -13.551 1.00 63.25 107 ARG A CA 1
ATOM 843 C C . ARG A 1 107 ? 10.608 -13.625 -13.810 1.00 63.25 107 ARG A C 1
ATOM 845 O O . ARG A 1 107 ? 10.334 -12.512 -14.312 1.00 63.25 107 ARG A O 1
#

Mean predicted aligned error: 3.7 Å

InterPro domains:
  IPR001645 Folylpolyglutamate synthetase [PTHR11136] (15-103)
  IPR036565 Mur-like, catalytic domain superfamily [G3DSA:3.40.1190.10] (1-106)
  IPR036565 Mur-like, catalytic domain superfamily [SSF53623] (2-105)

Organism: NCBI:txid1518452

Radius of gyration: 15.34 Å; Cα contacts (8 Å, |Δi|>4): 72; chains: 1; bounding box: 36×34×33 Å

Secondary structure (DSSP, 8-state):
--HHHHHHHHHHGGGG----SSHHHHHHHHHTT-GGGSS-------SSSHHHHHHHHHHHHHHTT---EEE-SS-SS-GGGGEEETTEEPPHHHHHHHHHHHHHH--

Solvent-accessible surface area (backbone atoms only — not comparable to full-atom values): 6762 Å² total; per-residue (Å²): 127,71,45,65,64,51,50,52,57,60,58,56,64,66,75,78,62,88,75,85,80,58,64,72,60,53,52,53,36,55,77,64,69,43,64,81,77,76,56,92,82,86,86,79,80,68,95,67,63,45,68,61,53,52,51,55,51,47,52,56,43,40,75,71,71,46,93,45,76,50,78,51,78,82,57,91,88,47,78,38,68,22,39,27,45,75,93,38,57,51,50,60,64,55,53,47,49,52,52,52,56,53,50,74,73,54,130

Foldseek 3Di:
DDLVVLVVVVVVVPVPDDDDDCVVVVLLCVLVVNVVVVDDDDDFDDDDCRVVVQVVVLVVVVVVVDWDWAADDDDDPDNQVRIDISNHGDDSVRSVVVSVVSVVSPD

pLDDT: mean 93.53, std 7.56, range [61.91, 98.38]